Protein AF-A0A2E2D6B0-F1 (afdb_monomer_lite)

pLDDT: mean 74.46, std 16.84, range [26.86, 95.31]

Secondary structure (DSSP, 8-state):
----TT--STT--SEEEEEE----S-TT----EEEEEEPSEEES-GGGG-S-HHHHHHHHHSS---HHHHHHHHHHHHHHHHH--EEE--TTTTT-EEEESSHHHHHHHHHHHHHTT----HHHHHHHHHHHHHHHHH--

Radius of gyration: 17.62 Å; chains: 1; bounding box: 40×39×49 Å

Foldseek 3Di:
DQDQPAPQPLQQFQKGKDWDPDPPVDPPCPWTKMKIWGAQWGFDPSVLVVDRLVVLVVVCPPDDPDVVSVVVSVVSVVVCVVPTDIDGDDPVRHGDMDMDRDLVSVLVVVVVVVVVPGDDDPVVNVVSVVVVVVCVVVVD

Structure (mmCIF, N/CA/C/O backbone):
data_AF-A0A2E2D6B0-F1
#
_entry.id   AF-A0A2E2D6B0-F1
#
loop_
_atom_site.group_PDB
_atom_site.id
_atom_site.type_symbol
_atom_site.label_atom_id
_atom_site.label_alt_id
_atom_site.label_comp_id
_atom_site.label_asym_id
_atom_site.label_entity_id
_atom_site.label_seq_id
_atom_site.pdbx_PDB_ins_code
_atom_site.Cartn_x
_atom_site.Cartn_y
_atom_site.Cartn_z
_atom_site.occupancy
_atom_site.B_iso_or_equiv
_atom_site.auth_seq_id
_atom_site.auth_comp_id
_atom_site.auth_asym_id
_atom_site.auth_atom_id
_atom_site.pdbx_PDB_model_num
ATOM 1 N N . MET A 1 1 ? 10.266 -6.030 7.793 1.00 26.86 1 MET A N 1
ATOM 2 C CA . MET A 1 1 ? 9.563 -4.732 7.860 1.00 26.86 1 MET A CA 1
ATOM 3 C C . MET A 1 1 ? 9.283 -4.331 6.430 1.00 26.86 1 MET A C 1
ATOM 5 O O . MET A 1 1 ? 10.227 -4.046 5.710 1.00 26.86 1 MET A O 1
ATOM 9 N N . SER A 1 2 ? 8.031 -4.434 6.003 1.00 31.00 2 SER A N 1
ATOM 10 C CA . SER A 1 2 ? 7.582 -4.113 4.649 1.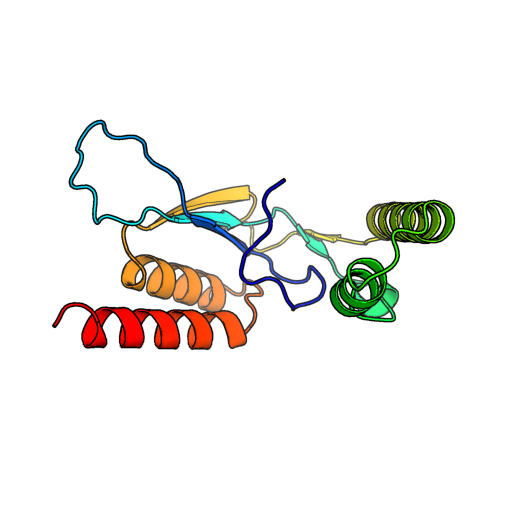00 31.00 2 SER A CA 1
ATOM 11 C C . SER A 1 2 ? 7.556 -2.592 4.505 1.00 31.00 2 SER A C 1
ATOM 13 O O . SER A 1 2 ? 6.628 -1.929 4.961 1.00 31.00 2 SER A O 1
ATOM 15 N N . TYR A 1 3 ? 8.637 -2.029 3.972 1.00 37.72 3 TYR A N 1
ATOM 16 C CA . TYR A 1 3 ? 8.666 -0.633 3.562 1.00 37.72 3 TYR A CA 1
ATOM 17 C C . TYR A 1 3 ? 7.901 -0.561 2.240 1.00 37.72 3 TYR A C 1
ATOM 19 O O . TYR A 1 3 ? 8.345 -1.111 1.236 1.00 37.72 3 TYR A O 1
ATOM 27 N N . CYS A 1 4 ? 6.703 0.021 2.266 1.00 49.91 4 CYS A N 1
ATOM 28 C CA . CYS A 1 4 ? 5.970 0.320 1.045 1.00 49.91 4 CYS A CA 1
ATOM 29 C C . CYS A 1 4 ? 6.812 1.330 0.269 1.00 49.91 4 CYS A C 1
ATOM 31 O O . CYS A 1 4 ? 6.996 2.448 0.748 1.00 49.91 4 CYS A O 1
ATOM 33 N N . ARG A 1 5 ? 7.321 0.940 -0.904 1.00 46.66 5 ARG A N 1
ATOM 34 C CA . ARG A 1 5 ? 8.129 1.783 -1.806 1.00 46.66 5 ARG A CA 1
ATOM 35 C C . ARG A 1 5 ? 7.419 3.094 -2.205 1.00 46.66 5 ARG A C 1
ATOM 37 O O . ARG A 1 5 ? 8.051 3.961 -2.792 1.00 46.66 5 ARG A O 1
ATOM 44 N N . TRP A 1 6 ? 6.133 3.249 -1.860 1.00 49.56 6 TRP A N 1
ATOM 45 C CA . TRP A 1 6 ? 5.235 4.270 -2.400 1.00 49.56 6 TRP A CA 1
ATOM 46 C C . TRP A 1 6 ? 4.347 5.004 -1.367 1.00 49.56 6 TRP A C 1
ATOM 48 O O . TRP A 1 6 ? 3.384 5.665 -1.748 1.00 49.56 6 TRP A O 1
ATOM 58 N N . SER A 1 7 ? 4.622 4.895 -0.060 1.00 51.75 7 SER A N 1
ATOM 59 C CA . SER A 1 7 ? 3.770 5.464 1.008 1.00 51.75 7 SER A CA 1
ATOM 60 C C . SER A 1 7 ? 4.287 6.810 1.550 1.00 51.75 7 SER A C 1
ATOM 62 O O . SER A 1 7 ? 4.574 6.923 2.741 1.00 51.75 7 SER A O 1
ATOM 64 N N . ASP A 1 8 ? 4.333 7.843 0.706 1.00 58.03 8 ASP A N 1
ATOM 65 C CA . ASP A 1 8 ? 4.634 9.236 1.114 1.00 58.03 8 ASP A CA 1
ATOM 66 C C . ASP A 1 8 ? 3.415 9.960 1.732 1.00 58.03 8 ASP A C 1
ATOM 68 O O . ASP A 1 8 ? 3.443 11.153 2.026 1.00 58.03 8 ASP A O 1
ATOM 72 N N . ASP A 1 9 ? 2.299 9.255 1.924 1.00 67.19 9 ASP A N 1
ATOM 73 C CA . ASP A 1 9 ? 1.009 9.820 2.330 1.00 67.19 9 ASP A CA 1
ATOM 74 C C . ASP A 1 9 ? 0.757 9.762 3.840 1.00 67.19 9 ASP A C 1
ATOM 76 O O . ASP A 1 9 ? -0.385 9.722 4.301 1.00 67.19 9 ASP A O 1
ATOM 80 N N . ASN A 1 10 ? 1.827 9.759 4.635 1.00 68.19 10 ASN A N 1
ATOM 81 C CA . ASN A 1 10 ? 1.724 9.831 6.088 1.00 68.19 10 ASN A CA 1
ATOM 82 C C . ASN A 1 10 ? 0.905 8.662 6.687 1.00 68.19 10 ASN A C 1
ATOM 84 O O . ASN A 1 10 ? 0.097 8.831 7.602 1.00 68.19 10 ASN A O 1
ATOM 88 N N . MET A 1 11 ? 1.122 7.454 6.151 1.00 71.38 11 MET A N 1
ATOM 89 C CA . MET A 1 11 ? 0.468 6.195 6.541 1.00 71.38 11 MET A CA 1
ATOM 90 C C . MET A 1 11 ? -1.028 6.094 6.195 1.00 71.38 11 MET A C 1
ATOM 92 O O . MET A 1 11 ? -1.702 5.187 6.705 1.00 71.38 11 MET A O 1
ATOM 96 N N . GLN A 1 12 ? -1.555 6.980 5.349 1.00 79.19 12 GLN A N 1
ATOM 97 C CA . GLN A 1 12 ? -2.967 6.995 4.959 1.00 79.19 12 GLN A CA 1
ATOM 98 C C . GLN A 1 12 ? -3.347 5.885 3.975 1.00 79.19 12 GLN A C 1
ATOM 100 O O . GLN A 1 12 ? -4.518 5.517 3.936 1.00 79.19 12 GLN A O 1
ATOM 105 N N . SER A 1 13 ? -2.392 5.309 3.240 1.00 85.75 13 SER A N 1
ATOM 106 C CA . SER A 1 13 ? -2.693 4.366 2.161 1.00 85.75 13 SER A CA 1
ATOM 107 C C . SER A 1 13 ? -3.375 3.130 2.718 1.00 85.75 13 SER A C 1
ATOM 109 O O . SER A 1 13 ? -2.866 2.507 3.650 1.00 85.75 13 SER A O 1
ATOM 111 N N . ASP A 1 14 ? -4.504 2.738 2.143 1.00 89.75 14 ASP A N 1
ATOM 112 C CA . ASP A 1 14 ? -5.206 1.505 2.503 1.00 89.75 14 ASP A CA 1
ATOM 113 C C . ASP A 1 14 ? -4.518 0.265 1.926 1.00 89.75 14 ASP A C 1
ATOM 115 O O . ASP A 1 14 ? -4.847 -0.863 2.300 1.00 89.75 14 ASP A O 1
ATOM 119 N N . VAL A 1 15 ? -3.547 0.471 1.032 1.00 88.94 15 VAL A N 1
ATOM 120 C CA . VAL A 1 15 ? -2.866 -0.579 0.281 1.00 88.94 15 VAL A CA 1
ATOM 121 C C . VAL A 1 15 ? -1.353 -0.488 0.466 1.00 88.94 15 VAL A C 1
ATOM 123 O O . VAL A 1 15 ? -0.754 0.589 0.424 1.00 88.94 15 VAL A O 1
ATOM 126 N N . TYR A 1 16 ? -0.732 -1.647 0.646 1.00 86.88 16 TYR A N 1
ATOM 127 C CA . TYR A 1 16 ? 0.708 -1.840 0.663 1.00 86.88 16 TYR A CA 1
ATOM 128 C C . TYR A 1 16 ? 1.113 -2.738 -0.488 1.00 86.88 16 TYR A C 1
ATOM 130 O O . TYR A 1 16 ? 0.559 -3.822 -0.641 1.00 86.88 16 TYR A O 1
ATOM 138 N N . VAL A 1 17 ? 2.112 -2.315 -1.254 1.00 86.62 17 VAL A N 1
ATOM 139 C CA . VAL A 1 17 ? 2.652 -3.114 -2.350 1.00 86.62 17 VAL A CA 1
ATOM 140 C C . VAL A 1 17 ? 4.147 -3.297 -2.144 1.00 86.62 17 VAL A C 1
ATOM 142 O O . VAL A 1 17 ? 4.841 -2.374 -1.707 1.00 86.62 17 VAL A O 1
ATOM 145 N N . TYR A 1 18 ? 4.638 -4.496 -2.426 1.00 84.00 18 TYR A N 1
ATOM 146 C CA . TYR A 1 18 ? 6.058 -4.811 -2.440 1.00 84.00 18 TYR A CA 1
ATOM 147 C C . TYR A 1 18 ? 6.355 -5.849 -3.515 1.00 84.00 18 TYR A C 1
ATOM 149 O O . TYR A 1 18 ? 5.527 -6.708 -3.816 1.00 84.00 18 TYR A O 1
ATOM 157 N N . GLU A 1 19 ? 7.546 -5.743 -4.083 1.00 83.38 19 GLU A N 1
ATOM 158 C CA . GLU A 1 19 ? 8.075 -6.710 -5.033 1.00 83.38 19 GLU A CA 1
ATOM 159 C C . GLU A 1 19 ? 8.450 -7.992 -4.279 1.00 83.38 19 GLU A C 1
ATOM 161 O O . GLU A 1 19 ? 9.105 -7.960 -3.230 1.00 83.38 19 GLU A O 1
ATOM 166 N N . ALA A 1 20 ? 7.957 -9.120 -4.769 1.00 79.50 20 ALA A N 1
ATOM 167 C CA . ALA A 1 20 ? 8.280 -10.436 -4.271 1.00 79.50 20 ALA A CA 1
ATOM 168 C C . ALA A 1 20 ? 9.542 -10.922 -4.981 1.00 79.50 20 ALA A C 1
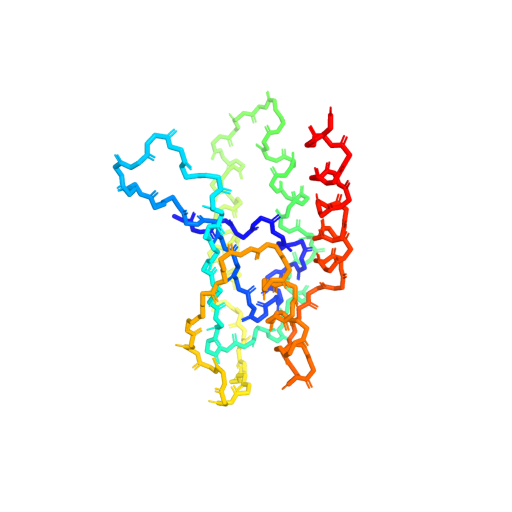ATOM 170 O O . ALA A 1 20 ? 9.550 -11.114 -6.192 1.00 79.50 20 ALA A O 1
ATOM 171 N N . CYS A 1 21 ? 10.598 -11.171 -4.210 1.00 67.06 21 CYS A N 1
ATOM 172 C CA . CYS A 1 21 ? 11.690 -12.011 -4.682 1.00 67.06 21 CYS A CA 1
ATOM 173 C C . CYS A 1 21 ? 11.180 -13.450 -4.720 1.00 67.06 21 CYS A C 1
ATOM 175 O O . CYS A 1 21 ? 11.079 -14.094 -3.672 1.00 67.06 21 CYS A O 1
ATOM 177 N N . VAL A 1 22 ? 10.817 -13.921 -5.908 1.00 61.81 22 VAL A N 1
ATOM 178 C CA . VAL A 1 22 ? 10.490 -15.325 -6.128 1.00 61.81 22 VAL A CA 1
ATOM 179 C C . VAL A 1 22 ? 11.737 -15.990 -6.700 1.00 61.81 22 VAL A C 1
ATOM 181 O O . VAL A 1 22 ? 12.227 -15.627 -7.764 1.00 61.81 22 VAL A O 1
ATOM 184 N N . ASP A 1 23 ? 12.321 -16.881 -5.905 1.00 56.38 23 ASP A N 1
ATOM 185 C CA . ASP A 1 23 ? 13.534 -17.621 -6.245 1.00 56.38 23 ASP A CA 1
ATOM 186 C C . ASP A 1 23 ? 13.096 -18.891 -6.989 1.00 56.38 23 ASP A C 1
ATOM 188 O O . ASP A 1 23 ? 12.988 -19.971 -6.407 1.00 56.38 23 ASP A O 1
ATOM 192 N N . ASP A 1 24 ? 12.718 -18.737 -8.259 1.00 54.69 24 ASP A N 1
ATOM 193 C CA . ASP A 1 24 ? 12.096 -19.814 -9.046 1.00 54.69 24 ASP A CA 1
ATOM 194 C C . ASP A 1 24 ? 13.105 -20.810 -9.639 1.00 54.69 24 ASP A C 1
ATOM 196 O O . ASP A 1 24 ? 12.724 -21.762 -10.318 1.00 54.69 24 ASP A O 1
ATOM 200 N N . GLY A 1 25 ? 14.403 -20.648 -9.366 1.00 55.69 25 GLY A N 1
ATOM 201 C CA . GLY A 1 25 ? 15.450 -21.535 -9.883 1.00 55.69 25 GLY A CA 1
ATOM 202 C C . GLY A 1 25 ? 15.701 -21.415 -11.392 1.00 55.69 25 GLY A C 1
ATOM 203 O O . GLY A 1 25 ? 16.580 -22.107 -11.904 1.00 55.69 25 GLY A O 1
ATOM 204 N N . ASP A 1 26 ? 14.976 -20.531 -12.081 1.00 52.41 26 ASP A N 1
ATOM 205 C CA . ASP A 1 26 ? 15.277 -20.072 -13.433 1.00 52.41 26 ASP A CA 1
ATOM 206 C C . ASP A 1 26 ? 16.142 -18.807 -13.344 1.00 52.41 26 ASP A C 1
ATOM 208 O O . ASP A 1 26 ? 15.715 -17.774 -12.834 1.00 52.41 26 ASP A O 1
ATOM 212 N N . GLU A 1 27 ? 17.368 -18.877 -13.869 1.00 52.88 27 GLU A N 1
ATOM 213 C CA . GLU A 1 27 ? 18.307 -17.743 -13.966 1.00 52.88 27 GLU A CA 1
ATOM 214 C C . GLU A 1 27 ? 17.830 -16.642 -14.946 1.00 52.88 27 GLU A C 1
ATOM 216 O O . GLU A 1 27 ? 18.547 -15.669 -15.171 1.00 52.88 27 GLU A O 1
ATOM 221 N N . ASP A 1 28 ? 16.626 -16.788 -15.513 1.00 54.62 28 ASP A N 1
ATOM 222 C CA . ASP A 1 28 ? 16.028 -15.924 -16.538 1.00 54.62 28 ASP A CA 1
ATOM 223 C C . ASP A 1 28 ? 14.605 -15.449 -16.159 1.00 54.62 28 ASP A C 1
ATOM 225 O O . ASP A 1 28 ? 13.749 -15.241 -17.023 1.00 54.62 28 ASP A O 1
ATOM 229 N N . SER A 1 29 ? 14.293 -15.290 -14.864 1.00 52.00 29 SER A N 1
ATOM 230 C CA . SER A 1 29 ? 13.012 -14.695 -14.448 1.00 52.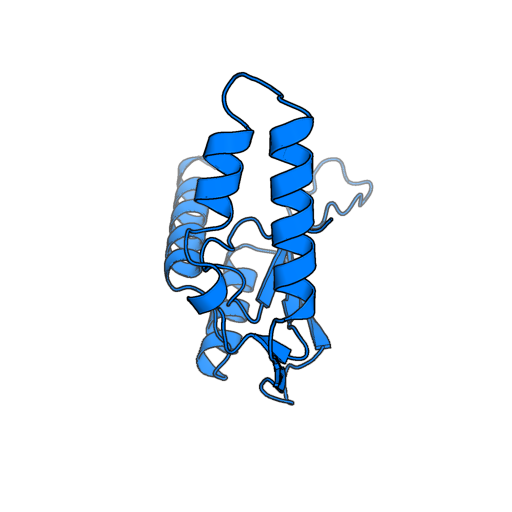00 29 SER A CA 1
ATOM 231 C C . SER A 1 29 ? 13.061 -13.162 -14.534 1.00 52.00 29 SER A C 1
ATOM 233 O O . SER A 1 29 ? 13.221 -12.429 -13.564 1.00 52.00 29 SER A O 1
ATOM 235 N N . SER A 1 30 ? 12.861 -12.648 -15.747 1.00 57.41 30 SER A N 1
ATOM 236 C CA . SER A 1 30 ? 12.496 -11.240 -15.995 1.00 57.41 30 SER A CA 1
ATOM 237 C C . SER A 1 30 ? 11.096 -10.873 -15.465 1.00 57.41 30 SER A C 1
ATOM 239 O O . SER A 1 30 ? 10.658 -9.731 -15.595 1.00 57.41 30 SER A O 1
ATOM 241 N N . ILE A 1 31 ? 10.385 -11.829 -14.857 1.00 61.03 31 ILE A N 1
ATOM 242 C CA . ILE A 1 31 ? 9.025 -11.661 -14.348 1.00 61.03 31 ILE A CA 1
ATOM 243 C C . ILE A 1 31 ? 9.084 -11.029 -12.957 1.00 61.03 31 ILE A C 1
ATOM 245 O O . ILE A 1 31 ? 9.560 -11.626 -11.990 1.00 61.03 31 ILE A O 1
ATOM 249 N N . ARG A 1 32 ? 8.573 -9.801 -12.855 1.00 71.06 32 ARG A N 1
ATOM 250 C CA . ARG A 1 32 ? 8.405 -9.111 -11.577 1.00 71.06 32 ARG A CA 1
ATOM 251 C C . ARG A 1 32 ? 7.097 -9.542 -10.939 1.00 71.06 32 ARG A C 1
ATOM 253 O O . ARG A 1 32 ? 6.026 -9.271 -11.468 1.00 71.06 32 ARG A O 1
ATOM 260 N N . HIS A 1 33 ? 7.180 -10.138 -9.759 1.00 82.50 33 HIS A N 1
ATOM 261 C CA . HIS A 1 33 ? 5.998 -10.453 -8.970 1.00 82.50 33 HIS A CA 1
ATOM 262 C C . HIS A 1 33 ? 5.764 -9.371 -7.921 1.00 82.50 33 HIS A C 1
ATOM 264 O O . HIS A 1 33 ? 6.669 -8.992 -7.181 1.00 82.50 33 HIS A O 1
ATOM 270 N N . PHE A 1 34 ? 4.532 -8.895 -7.805 1.00 87.38 34 PHE A N 1
ATOM 271 C CA . PHE A 1 34 ? 4.120 -7.901 -6.824 1.00 87.38 34 PHE A CA 1
ATOM 272 C C . PHE A 1 34 ? 3.071 -8.490 -5.893 1.00 87.38 34 PHE A C 1
ATOM 274 O O . PHE A 1 34 ? 2.098 -9.109 -6.323 1.00 87.38 34 PHE A O 1
ATOM 281 N N . ILE A 1 35 ? 3.236 -8.241 -4.597 1.00 90.06 35 ILE A N 1
ATOM 282 C CA . ILE A 1 35 ? 2.241 -8.579 -3.583 1.00 90.06 35 ILE A CA 1
ATOM 283 C C . ILE A 1 35 ? 1.553 -7.301 -3.128 1.00 90.06 35 ILE A C 1
ATOM 285 O O . ILE A 1 35 ? 2.204 -6.353 -2.691 1.00 90.06 35 ILE A O 1
ATOM 289 N N . ILE A 1 36 ? 0.225 -7.310 -3.187 1.00 91.75 36 ILE A N 1
ATOM 290 C CA . ILE A 1 36 ? -0.652 -6.190 -2.851 1.00 91.75 36 ILE A CA 1
ATOM 291 C C . ILE A 1 36 ? -1.460 -6.577 -1.608 1.00 91.75 36 ILE A C 1
ATOM 293 O O . ILE A 1 36 ? -2.375 -7.395 -1.689 1.00 91.75 36 ILE A O 1
ATOM 297 N N . HIS A 1 37 ? -1.158 -5.980 -0.457 1.00 92.19 37 HIS A N 1
ATOM 298 C CA . HIS A 1 37 ? -1.913 -6.156 0.788 1.00 92.19 37 HIS A CA 1
ATOM 299 C C . HIS A 1 37 ? -2.844 -4.989 1.045 1.00 92.19 37 HIS A C 1
ATOM 301 O O . HIS A 1 37 ? -2.418 -3.837 1.085 1.00 92.19 37 HIS A O 1
ATOM 307 N N . VAL A 1 38 ? -4.101 -5.301 1.321 1.00 91.56 38 VAL A N 1
ATOM 308 C CA . VAL A 1 38 ? -5.104 -4.329 1.738 1.00 91.56 38 VAL A CA 1
ATOM 309 C C . VAL A 1 38 ? -5.256 -4.366 3.261 1.00 91.56 38 VAL A C 1
ATOM 311 O O . VAL A 1 38 ? -5.437 -5.432 3.849 1.00 91.56 38 VAL A O 1
ATOM 314 N N . LYS A 1 39 ? -5.210 -3.200 3.913 1.00 89.69 39 LYS A N 1
ATOM 315 C CA . LYS A 1 39 ? -5.412 -3.064 5.365 1.00 89.69 39 LYS A CA 1
ATOM 316 C C . LYS A 1 39 ? -6.821 -3.497 5.789 1.00 89.69 39 LYS A C 1
ATOM 318 O O . LYS A 1 39 ? -7.774 -3.365 5.036 1.00 89.69 39 LYS A O 1
ATOM 323 N N . ALA A 1 40 ? -6.994 -3.902 7.045 1.00 88.50 40 ALA A N 1
ATOM 324 C CA . ALA A 1 40 ? -8.324 -4.012 7.657 1.00 88.50 40 ALA A CA 1
ATOM 325 C C . ALA A 1 40 ? -8.992 -2.647 7.898 1.00 88.50 40 ALA A C 1
ATOM 327 O O . ALA A 1 40 ? -10.213 -2.508 7.816 1.00 88.50 40 ALA A O 1
ATOM 328 N N . ASN A 1 41 ? -8.188 -1.648 8.281 1.00 88.81 41 ASN A N 1
ATOM 329 C CA . ASN A 1 41 ? -8.682 -0.382 8.806 1.00 88.81 41 ASN A CA 1
ATOM 330 C C . ASN A 1 41 ? -7.858 0.816 8.315 1.00 88.81 41 ASN A C 1
ATOM 332 O O . ASN A 1 41 ? -6.628 0.748 8.252 1.00 88.81 41 ASN A O 1
ATOM 336 N N . HIS A 1 42 ? -8.548 1.926 8.067 1.00 87.81 42 HIS A N 1
ATOM 337 C CA . HIS A 1 42 ? -7.983 3.209 7.670 1.00 87.81 42 HIS A CA 1
ATOM 338 C C . HIS A 1 42 ? -7.716 4.089 8.903 1.00 87.81 42 HIS A C 1
ATOM 340 O O . HIS A 1 42 ? -8.621 4.243 9.733 1.00 87.81 42 HIS A O 1
ATOM 346 N N . PRO A 1 43 ? -6.515 4.672 9.066 1.00 84.62 43 PRO A N 1
ATOM 347 C CA . PRO A 1 43 ? -6.241 5.614 10.148 1.00 84.62 43 PRO A CA 1
ATOM 348 C C . PRO A 1 43 ? -6.932 6.966 9.896 1.00 84.62 43 PRO A C 1
ATOM 350 O O . PRO A 1 43 ? -6.793 7.526 8.820 1.00 84.62 43 PRO A O 1
ATOM 353 N N . THR A 1 44 ? -7.656 7.527 10.869 1.00 84.56 44 THR A N 1
ATOM 354 C CA . THR A 1 44 ? -8.525 8.712 10.648 1.00 84.56 44 THR A CA 1
ATOM 355 C C . THR A 1 44 ? -8.053 10.018 11.270 1.00 84.56 44 THR A C 1
ATOM 357 O O . THR A 1 44 ? -8.664 11.054 11.029 1.00 84.56 44 THR A O 1
ATOM 360 N N . ASN A 1 45 ? -7.008 9.981 12.092 1.00 76.81 45 ASN A N 1
ATOM 361 C CA . ASN A 1 45 ? -6.481 11.139 12.815 1.00 76.81 45 ASN A CA 1
ATOM 362 C C . ASN A 1 45 ? -4.984 11.337 12.538 1.00 76.81 45 ASN A C 1
ATOM 364 O O . ASN A 1 45 ? -4.161 11.457 13.451 1.00 76.81 45 ASN A O 1
ATOM 368 N N . THR A 1 46 ? -4.612 11.291 11.261 1.00 66.44 46 THR A N 1
ATOM 369 C CA . THR A 1 46 ? -3.220 11.420 10.814 1.00 66.44 46 THR A CA 1
ATOM 370 C C . THR A 1 46 ? -2.701 12.847 10.857 1.00 66.44 46 THR A C 1
ATOM 372 O O . THR A 1 46 ? -1.497 13.039 10.774 1.00 66.44 46 THR A O 1
ATOM 375 N N . GLU A 1 47 ? -3.532 13.853 11.127 1.00 62.12 47 GLU A N 1
ATOM 376 C CA . GLU A 1 47 ? -3.083 15.204 11.479 1.00 62.12 47 GLU A CA 1
ATOM 377 C C . GLU A 1 47 ? -2.183 15.234 12.727 1.0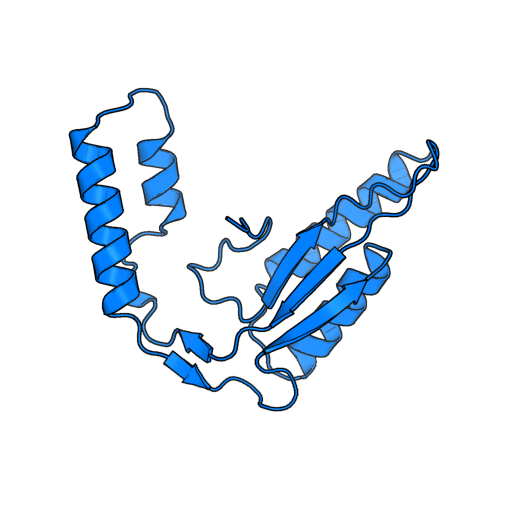0 62.12 47 GLU A C 1
ATOM 379 O O . GLU A 1 47 ? -1.366 16.144 12.870 1.00 62.12 47 GLU A O 1
ATOM 384 N N . ILE A 1 48 ? -2.263 14.213 13.597 1.00 55.19 48 ILE A N 1
ATOM 385 C CA . ILE A 1 48 ? -1.366 14.034 14.756 1.00 55.19 48 ILE A CA 1
ATOM 386 C C . ILE A 1 48 ? 0.101 13.923 14.324 1.00 55.19 48 ILE A C 1
ATOM 388 O O . ILE A 1 48 ? 1.004 14.185 15.119 1.00 55.19 48 ILE A O 1
ATOM 392 N N . LEU A 1 49 ? 0.352 13.564 13.067 1.00 58.94 49 LEU A N 1
ATOM 393 C CA . LEU A 1 49 ? 1.697 13.403 12.546 1.00 58.94 49 LEU A CA 1
ATOM 394 C C . LEU A 1 49 ? 2.466 14.724 12.509 1.00 58.94 49 LEU A C 1
ATOM 396 O O . LEU A 1 49 ? 3.658 14.672 12.770 1.00 58.94 49 LEU A O 1
ATOM 400 N N . GLY A 1 50 ? 1.798 15.883 12.363 1.00 50.19 50 GLY A N 1
ATOM 401 C CA . GLY A 1 50 ? 2.326 17.238 12.635 1.00 50.19 50 GLY A CA 1
ATOM 402 C C . GLY A 1 50 ? 3.482 17.733 11.743 1.00 50.19 50 GLY A C 1
ATOM 403 O O . GLY A 1 50 ? 3.471 18.877 11.302 1.00 50.19 50 GLY A O 1
ATOM 404 N N . GLU A 1 51 ? 4.444 16.869 11.443 1.00 54.84 51 GLU A N 1
ATOM 405 C CA . GLU A 1 51 ? 5.469 16.918 10.408 1.00 54.84 51 GLU A CA 1
ATOM 406 C C . GLU A 1 51 ? 5.500 15.515 9.780 1.00 54.84 51 GLU A C 1
ATOM 408 O O . GLU A 1 51 ? 5.357 14.508 10.473 1.00 54.84 51 GLU A O 1
ATOM 413 N N . ASP A 1 52 ? 5.671 15.437 8.466 1.00 55.34 52 ASP A N 1
ATOM 41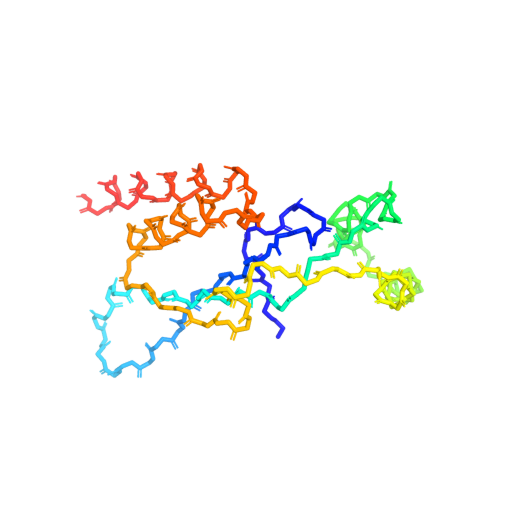4 C CA . ASP A 1 52 ? 5.793 14.163 7.765 1.00 55.34 52 ASP A CA 1
ATOM 415 C C . ASP A 1 52 ? 6.882 13.281 8.429 1.00 55.34 52 ASP A C 1
ATOM 417 O O . ASP A 1 52 ? 8.001 13.728 8.707 1.00 55.34 52 ASP A O 1
ATOM 421 N N . VAL A 1 53 ? 6.533 12.028 8.748 1.00 51.62 53 VAL A N 1
ATOM 422 C CA . VAL A 1 53 ? 7.443 11.049 9.376 1.00 51.62 53 VAL A CA 1
ATOM 423 C C . VAL A 1 53 ? 8.711 10.885 8.544 1.00 51.62 53 VAL A C 1
ATOM 425 O O . VAL A 1 53 ? 9.777 10.626 9.101 1.00 51.62 53 VAL A O 1
ATOM 428 N N . GLU A 1 54 ? 8.613 11.069 7.230 1.00 47.12 54 GLU A N 1
ATOM 429 C CA . GLU A 1 54 ? 9.729 11.043 6.301 1.00 47.12 54 GLU A CA 1
ATOM 430 C C . GLU A 1 54 ? 10.619 12.288 6.440 1.00 47.12 54 GLU A C 1
ATOM 432 O O . GLU A 1 54 ? 11.835 12.161 6.429 1.00 47.12 54 GLU A O 1
ATOM 437 N N . THR A 1 55 ? 10.064 13.478 6.674 1.00 52.91 55 THR A N 1
ATOM 438 C CA . THR A 1 55 ? 10.813 14.707 7.010 1.00 52.91 55 THR A CA 1
ATOM 439 C C . THR A 1 55 ? 11.554 14.571 8.340 1.00 52.91 55 THR A C 1
ATOM 441 O O . THR A 1 55 ? 12.708 14.987 8.478 1.00 52.91 55 THR A O 1
ATOM 444 N N . LEU A 1 56 ? 10.910 13.930 9.312 1.00 52.19 56 LEU A N 1
ATOM 445 C CA . LEU A 1 56 ? 11.532 13.503 10.555 1.00 52.19 56 LEU A CA 1
ATOM 446 C C . LEU A 1 56 ? 12.679 12.522 10.235 1.00 52.19 56 LEU A C 1
ATOM 448 O O . LEU A 1 56 ? 13.832 12.837 10.514 1.00 52.19 56 LEU A O 1
ATOM 452 N N . ALA A 1 57 ? 12.418 11.402 9.555 1.00 50.72 57 ALA A N 1
ATOM 453 C CA . ALA A 1 57 ? 13.408 10.382 9.170 1.00 50.72 57 ALA A CA 1
ATOM 454 C C . ALA A 1 57 ? 14.590 10.92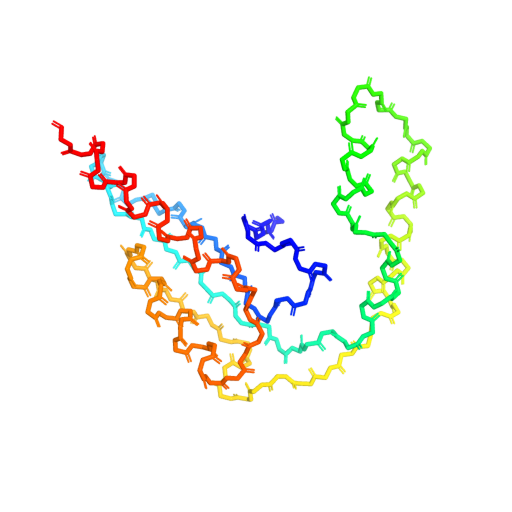4 8.343 1.00 50.72 57 ALA A C 1
ATOM 456 O O . ALA A 1 57 ? 15.734 10.573 8.618 1.00 50.72 57 ALA A O 1
ATOM 457 N N . LYS A 1 58 ? 14.346 11.824 7.387 1.00 51.00 58 LYS A N 1
ATOM 458 C CA . LYS A 1 58 ? 15.358 12.495 6.556 1.00 51.00 58 LYS A CA 1
ATOM 459 C C . LYS A 1 58 ? 16.254 13.414 7.387 1.00 51.00 58 LYS A C 1
ATOM 461 O O . LYS A 1 58 ? 17.454 13.455 7.141 1.00 51.00 58 LYS A O 1
ATOM 466 N N . ARG A 1 59 ? 15.724 14.081 8.423 1.00 48.16 59 ARG A N 1
ATOM 467 C CA . ARG A 1 59 ? 16.554 14.778 9.428 1.00 48.16 59 ARG A CA 1
ATOM 468 C C . ARG A 1 59 ? 17.369 13.804 10.293 1.00 48.16 59 ARG A C 1
ATOM 470 O O . ARG A 1 59 ? 18.442 14.180 10.745 1.00 48.16 59 ARG A O 1
ATOM 477 N N . PHE A 1 60 ? 16.885 12.580 10.524 1.00 48.97 60 PHE A N 1
ATOM 478 C CA . PHE A 1 60 ? 17.555 11.566 11.357 1.00 48.97 60 PHE A CA 1
ATOM 479 C C . PHE A 1 60 ? 18.625 10.734 10.620 1.00 48.97 60 PHE A C 1
ATOM 481 O O . PHE A 1 60 ? 19.481 10.151 11.282 1.00 48.97 60 PHE A O 1
ATOM 488 N N . LEU A 1 61 ? 18.572 10.643 9.285 1.00 48.56 61 LEU A N 1
ATOM 489 C CA . LEU A 1 61 ? 19.429 9.758 8.476 1.00 48.56 61 LEU A CA 1
ATOM 490 C C . LEU A 1 61 ? 20.585 10.473 7.755 1.00 48.56 61 LEU A C 1
ATOM 492 O O . LEU A 1 61 ? 21.443 9.794 7.194 1.00 48.56 61 LEU A O 1
ATOM 496 N N . ILE A 1 62 ? 20.640 11.809 7.778 1.00 47.44 62 ILE A N 1
ATOM 497 C CA . ILE A 1 62 ? 21.723 12.581 7.155 1.00 47.44 62 ILE A CA 1
ATOM 498 C C . ILE A 1 62 ? 22.759 12.968 8.231 1.00 47.44 62 ILE A C 1
ATOM 500 O O . ILE A 1 62 ? 22.554 13.863 9.045 1.00 47.44 62 ILE A O 1
ATOM 504 N N . ASP A 1 63 ? 23.873 12.235 8.209 1.00 47.28 63 ASP A N 1
ATOM 505 C CA . ASP A 1 63 ? 25.229 12.571 8.681 1.00 47.28 63 ASP A CA 1
ATOM 506 C C . ASP A 1 63 ? 25.616 12.611 10.169 1.00 47.28 63 ASP A C 1
ATOM 508 O O . ASP A 1 63 ? 26.813 12.641 10.457 1.00 47.28 63 ASP A O 1
ATOM 512 N N . THR A 1 64 ? 24.713 12.459 11.139 1.00 48.97 64 THR A N 1
ATOM 513 C CA . THR A 1 64 ? 25.135 12.191 12.533 1.00 48.97 64 THR A CA 1
ATOM 514 C C . THR A 1 64 ? 24.142 11.289 13.250 1.00 48.97 64 THR A C 1
ATOM 516 O O . THR A 1 64 ? 23.088 11.745 13.686 1.00 48.97 64 THR A O 1
ATOM 519 N N . TYR A 1 65 ? 24.478 10.006 13.410 1.00 56.56 65 TYR A N 1
ATOM 520 C CA . TYR A 1 65 ? 23.735 9.112 14.297 1.00 56.56 65 TYR A CA 1
ATOM 521 C C . TYR A 1 65 ? 23.869 9.611 15.746 1.00 56.56 65 TYR A C 1
ATOM 523 O O . TYR A 1 65 ? 24.871 9.342 16.406 1.00 56.56 65 TYR A O 1
ATOM 531 N N . ASP A 1 66 ? 22.873 10.355 16.234 1.00 68.00 66 ASP A N 1
ATOM 532 C CA . ASP A 1 66 ? 22.708 10.665 17.656 1.00 68.00 66 ASP A CA 1
ATOM 533 C C . ASP A 1 66 ? 21.706 9.675 18.287 1.00 68.00 66 ASP A C 1
ATOM 535 O O . ASP A 1 66 ? 20.500 9.750 18.011 1.00 68.00 66 ASP A O 1
ATOM 539 N N . PRO A 1 67 ? 22.166 8.751 19.155 1.00 66.44 67 PRO A N 1
ATOM 540 C CA . PRO A 1 67 ? 21.312 7.758 19.809 1.00 66.44 67 PRO A CA 1
ATOM 541 C C . PRO A 1 67 ? 20.156 8.367 20.610 1.00 66.44 67 PRO A C 1
ATOM 543 O O . PRO A 1 67 ? 19.087 7.757 20.717 1.00 66.44 67 PRO A O 1
ATOM 546 N N . THR A 1 68 ? 20.353 9.562 21.172 1.00 70.56 68 THR A N 1
ATOM 547 C CA . THR A 1 68 ? 19.334 10.256 21.971 1.00 70.56 68 THR A CA 1
ATOM 548 C C . THR A 1 68 ? 18.175 10.668 21.073 1.00 70.56 68 THR A C 1
ATOM 550 O O . THR A 1 68 ? 17.021 10.319 21.317 1.00 70.56 68 THR A O 1
ATOM 553 N N . THR A 1 69 ? 18.495 11.333 19.970 1.00 64.62 69 THR A N 1
ATOM 554 C CA . THR A 1 69 ? 17.538 11.835 18.986 1.00 64.62 69 THR A CA 1
ATOM 555 C C . THR A 1 69 ? 16.803 10.694 18.262 1.00 64.62 69 THR A C 1
ATOM 557 O O . THR A 1 69 ? 15.584 10.772 18.096 1.00 64.62 69 THR A O 1
ATOM 560 N N . TYR A 1 70 ? 17.476 9.575 17.959 1.00 65.50 70 TYR A N 1
ATOM 561 C CA . TYR A 1 70 ? 16.821 8.351 17.463 1.00 65.50 70 TYR A CA 1
ATOM 562 C C . TYR A 1 70 ? 15.828 7.756 18.476 1.00 65.50 70 TYR A C 1
ATOM 564 O O . TYR A 1 70 ? 14.705 7.396 18.116 1.00 65.50 70 TYR A O 1
ATOM 572 N N . SER A 1 71 ? 16.210 7.684 19.755 1.00 70.12 71 SER A N 1
ATOM 573 C CA . SER A 1 71 ? 15.342 7.153 20.814 1.00 70.12 71 SER A CA 1
ATOM 574 C C . SER A 1 71 ? 14.078 8.003 20.986 1.00 70.12 71 SER A C 1
ATOM 576 O O . SER A 1 71 ? 12.978 7.454 21.029 1.00 70.12 71 SER A O 1
ATOM 578 N N . LEU A 1 72 ? 14.204 9.337 20.968 1.00 69.62 72 LEU A N 1
ATOM 579 C CA . LEU A 1 72 ? 13.051 10.246 20.988 1.00 69.62 72 LEU A CA 1
ATOM 580 C C . LEU A 1 72 ? 12.146 10.071 19.758 1.00 69.62 72 LEU A C 1
ATOM 582 O O . LEU A 1 72 ? 10.921 10.120 19.881 1.00 69.62 72 LEU A O 1
ATOM 586 N N . ALA A 1 73 ? 12.719 9.869 18.568 1.00 64.38 73 ALA A N 1
ATOM 587 C CA . ALA A 1 73 ? 11.947 9.620 17.351 1.00 64.38 73 ALA A CA 1
ATOM 588 C C . ALA A 1 73 ? 11.145 8.314 17.448 1.00 64.38 73 ALA A C 1
ATOM 590 O O . ALA A 1 73 ? 9.959 8.272 17.109 1.00 64.38 73 ALA A O 1
ATOM 591 N N . LEU A 1 74 ? 11.772 7.256 17.968 1.00 69.06 74 LEU A N 1
ATOM 592 C CA . LEU A 1 74 ? 11.133 5.965 18.189 1.00 69.06 74 LEU A CA 1
ATOM 593 C C . LEU A 1 74 ? 10.005 6.057 19.226 1.00 69.06 74 LEU A C 1
ATOM 595 O O . LEU A 1 74 ? 8.931 5.497 19.005 1.00 69.06 74 LEU A O 1
ATOM 599 N N . GLU A 1 75 ? 10.213 6.786 20.325 1.00 73.44 75 GLU A N 1
ATOM 600 C CA . GLU A 1 75 ? 9.181 7.043 21.336 1.00 73.44 75 GLU A CA 1
ATOM 601 C C . GLU A 1 75 ? 7.988 7.803 20.756 1.00 73.44 75 GLU A C 1
ATOM 603 O O . GLU A 1 75 ? 6.846 7.383 20.954 1.00 73.44 75 GLU A O 1
ATOM 608 N N . LYS A 1 76 ? 8.234 8.868 19.982 1.00 69.50 76 LYS A N 1
ATOM 609 C CA . LYS A 1 76 ? 7.177 9.616 19.286 1.00 69.50 76 LYS A CA 1
ATOM 610 C C . LYS A 1 76 ? 6.401 8.726 18.324 1.00 69.50 76 LYS A C 1
ATOM 612 O O . LYS A 1 76 ? 5.172 8.744 18.343 1.00 69.50 76 LYS A O 1
ATOM 617 N N . ARG A 1 77 ? 7.094 7.890 17.543 1.00 69.88 77 ARG A N 1
ATOM 618 C CA . ARG A 1 77 ? 6.460 6.914 16.648 1.00 69.88 77 ARG A CA 1
ATOM 619 C C . ARG A 1 77 ? 5.606 5.913 17.426 1.00 69.88 77 ARG A C 1
ATOM 621 O O . ARG A 1 77 ? 4.474 5.654 17.041 1.00 69.88 77 ARG A O 1
ATOM 628 N N . HIS A 1 78 ? 6.103 5.359 18.532 1.00 72.62 78 HIS A N 1
ATOM 629 C CA . HIS A 1 78 ? 5.322 4.440 19.367 1.00 72.62 78 HIS A CA 1
ATOM 630 C C . HIS A 1 78 ? 4.100 5.111 19.992 1.00 72.62 78 HIS A C 1
ATOM 632 O O . HIS A 1 78 ? 3.027 4.510 20.026 1.00 72.62 78 HIS A O 1
ATOM 638 N N . TRP A 1 79 ? 4.250 6.336 20.493 1.00 77.31 79 TRP A N 1
ATOM 639 C CA . TRP A 1 79 ? 3.138 7.103 21.037 1.00 77.31 79 TRP A CA 1
ATOM 640 C C . TRP A 1 79 ? 2.083 7.361 19.963 1.00 77.31 79 TRP A C 1
ATOM 642 O O . TRP A 1 79 ? 0.911 7.078 20.190 1.00 77.31 79 TRP A O 1
ATOM 652 N N . LEU A 1 80 ? 2.494 7.798 18.775 1.00 72.81 80 LEU A N 1
ATOM 653 C CA . LEU A 1 80 ? 1.606 7.986 17.637 1.00 72.81 80 LEU A CA 1
ATOM 654 C C . LEU A 1 80 ? 0.850 6.696 17.306 1.00 72.81 80 LEU A C 1
ATOM 656 O O . LEU A 1 80 ? -0.376 6.702 17.303 1.00 72.81 80 LEU A O 1
ATOM 660 N N . MET A 1 81 ? 1.558 5.584 17.088 1.00 75.31 81 MET A N 1
ATOM 661 C CA . MET A 1 81 ? 0.933 4.306 16.726 1.00 75.31 81 MET A CA 1
ATOM 662 C C . MET A 1 81 ? -0.102 3.846 17.761 1.00 75.31 81 MET A C 1
ATOM 664 O O . MET A 1 81 ? -1.103 3.238 17.392 1.00 75.31 81 MET A O 1
ATOM 668 N N . LYS A 1 82 ? 0.109 4.164 19.047 1.00 79.69 82 LYS A N 1
ATOM 669 C CA . LYS A 1 82 ? -0.847 3.888 20.133 1.00 79.69 82 LYS A CA 1
ATOM 670 C C . LYS A 1 82 ? -2.072 4.808 20.138 1.00 79.69 82 LYS A C 1
ATOM 672 O O . LYS A 1 82 ? -3.090 4.427 20.704 1.00 79.69 82 LYS A O 1
ATOM 677 N N . ASN A 1 83 ? -1.967 6.008 19.572 1.00 81.44 83 ASN A N 1
ATOM 678 C CA . ASN A 1 83 ? -3.020 7.029 19.585 1.00 81.44 83 ASN A CA 1
ATOM 679 C C . ASN A 1 83 ? -3.732 7.191 18.231 1.00 81.44 83 ASN A C 1
ATOM 681 O O . ASN A 1 83 ? -4.688 7.968 18.131 1.00 81.44 83 ASN A O 1
ATOM 685 N N . LEU A 1 84 ? -3.301 6.460 17.200 1.00 81.12 84 LEU A N 1
ATOM 686 C CA . LEU A 1 84 ? -4.025 6.379 15.939 1.00 81.12 84 LEU A CA 1
ATOM 687 C C . LEU A 1 84 ? -5.405 5.755 16.166 1.00 81.12 84 LEU A C 1
ATOM 689 O O . LEU A 1 84 ? -5.562 4.716 16.811 1.00 81.12 84 LEU A O 1
ATOM 693 N N . LYS A 1 85 ? -6.413 6.424 15.625 1.00 86.25 85 LYS A N 1
ATOM 694 C CA . LYS A 1 85 ? -7.788 5.959 15.534 1.00 86.25 85 LYS A CA 1
ATOM 695 C C . LYS A 1 85 ? -7.989 5.351 14.164 1.00 86.25 85 LYS A C 1
ATOM 697 O O . LYS A 1 85 ? -7.410 5.812 13.185 1.00 86.25 85 LYS A O 1
ATOM 702 N N . TYR A 1 86 ? -8.842 4.342 14.113 1.00 88.38 86 TYR A N 1
ATOM 703 C CA . TYR A 1 86 ? -9.060 3.552 12.918 1.00 88.38 86 TYR A CA 1
ATOM 704 C C . TYR A 1 86 ? -10.547 3.418 12.630 1.00 88.38 86 TYR A C 1
ATOM 706 O O . TYR A 1 86 ? -11.360 3.346 13.555 1.00 88.38 86 TYR A O 1
ATOM 714 N N . VAL A 1 87 ? -10.890 3.356 11.350 1.00 89.94 87 VAL A N 1
ATOM 715 C CA . VAL A 1 87 ? -12.217 2.954 10.877 1.00 89.94 87 VAL A CA 1
ATOM 716 C C . VAL A 1 87 ? -12.079 1.762 9.936 1.00 89.94 87 VAL A C 1
ATOM 718 O O . VAL A 1 87 ? -11.089 1.695 9.206 1.00 89.94 87 VAL A O 1
ATOM 721 N N . PRO A 1 88 ? -13.036 0.820 9.930 1.00 90.44 88 PRO A N 1
ATOM 722 C CA . PRO A 1 88 ? -13.020 -0.279 8.974 1.00 90.44 88 PRO A CA 1
ATOM 723 C C . PRO A 1 88 ? -13.014 0.251 7.541 1.00 90.44 88 PRO A C 1
ATOM 725 O O . PRO A 1 88 ? -13.760 1.183 7.229 1.00 90.44 88 PRO A O 1
ATOM 728 N N . ILE A 1 89 ? -12.197 -0.346 6.674 1.00 89.69 89 ILE A N 1
ATOM 729 C CA . ILE A 1 89 ? -12.259 -0.046 5.240 1.00 89.69 89 ILE A CA 1
ATOM 730 C C . ILE A 1 89 ? -13.367 -0.855 4.556 1.00 89.69 89 ILE A C 1
ATOM 732 O O . ILE A 1 89 ? -14.083 -1.629 5.196 1.00 89.69 89 ILE A O 1
ATOM 736 N N . ASN A 1 90 ? -13.488 -0.710 3.233 1.00 83.88 90 ASN A N 1
ATOM 737 C CA . ASN A 1 90 ? -14.429 -1.477 2.425 1.00 83.88 90 ASN A CA 1
ATOM 738 C C . ASN A 1 90 ? -14.309 -2.998 2.715 1.00 83.88 90 ASN A C 1
ATOM 740 O O . ASN A 1 90 ? -13.284 -3.610 2.388 1.00 83.88 90 ASN A O 1
ATOM 744 N N . PRO A 1 91 ? -15.359 -3.645 3.266 1.00 81.25 91 PRO A N 1
ATOM 745 C CA . PRO A 1 91 ? -15.309 -5.049 3.675 1.00 81.25 91 PRO A CA 1
ATOM 746 C C . PRO A 1 91 ? -15.093 -6.012 2.501 1.00 81.25 91 PRO A C 1
ATOM 748 O O . PRO A 1 91 ? -14.679 -7.151 2.704 1.00 81.25 91 PRO A O 1
ATOM 751 N N . LYS A 1 92 ? -15.330 -5.571 1.256 1.00 92.75 92 LYS A N 1
ATOM 752 C CA . LYS A 1 92 ? -15.022 -6.348 0.048 1.00 92.75 92 LYS A CA 1
ATOM 753 C C . LYS A 1 92 ? -13.525 -6.644 -0.075 1.00 92.75 92 LYS A C 1
ATOM 755 O O . LYS A 1 92 ? -13.179 -7.693 -0.621 1.00 92.75 92 LYS A O 1
ATOM 760 N N . HIS A 1 93 ? -12.657 -5.758 0.412 1.00 93.12 93 HIS A N 1
ATOM 761 C CA . HIS A 1 93 ? -11.206 -5.851 0.230 1.00 93.12 93 HIS A CA 1
ATOM 762 C C . HIS A 1 93 ? -10.411 -5.928 1.535 1.00 93.12 93 HIS A C 1
ATOM 764 O O . HIS A 1 93 ? -9.248 -6.313 1.470 1.00 93.12 93 HIS A O 1
ATOM 770 N N . ALA A 1 94 ? -11.023 -5.617 2.680 1.00 91.94 94 ALA A N 1
ATOM 771 C CA . ALA A 1 94 ? -10.384 -5.694 3.993 1.00 91.94 94 ALA A CA 1
ATOM 772 C C . ALA A 1 94 ? -9.642 -7.027 4.212 1.00 91.94 94 ALA A C 1
ATOM 774 O O . ALA A 1 94 ? -10.202 -8.097 3.964 1.00 91.94 94 ALA A O 1
ATOM 775 N N . ASP A 1 95 ? -8.386 -6.934 4.662 1.00 91.81 95 ASP A N 1
ATOM 776 C CA . ASP A 1 95 ? -7.474 -8.057 4.947 1.00 91.81 95 ASP A CA 1
ATOM 777 C C . ASP A 1 95 ? -7.206 -9.008 3.770 1.00 91.81 95 ASP A C 1
ATOM 779 O O . ASP A 1 95 ? -6.815 -10.163 3.961 1.00 91.81 95 ASP A O 1
ATOM 783 N N . LYS A 1 96 ? -7.406 -8.548 2.531 1.00 94.38 96 LYS A N 1
ATOM 784 C CA . LYS A 1 96 ? -7.101 -9.350 1.343 1.00 94.38 96 LYS A CA 1
ATOM 785 C C . LYS A 1 96 ? -5.715 -9.061 0.792 1.00 94.38 96 LYS A C 1
ATOM 787 O O . LYS A 1 96 ? -5.254 -7.921 0.754 1.00 94.38 96 LYS A O 1
ATOM 792 N N . THR A 1 97 ? -5.122 -10.123 0.268 1.00 94.62 97 THR A N 1
ATOM 793 C CA . THR A 1 97 ? -3.886 -10.098 -0.507 1.00 94.62 97 THR A CA 1
ATOM 794 C C . THR A 1 97 ? -4.198 -10.406 -1.963 1.00 94.62 97 THR A C 1
ATOM 796 O O . THR A 1 97 ? -4.967 -11.325 -2.254 1.00 94.62 97 THR A O 1
ATOM 799 N N . TYR A 1 98 ? -3.580 -9.661 -2.871 1.00 94.06 98 TYR A N 1
ATOM 800 C CA . TYR A 1 98 ? -3.584 -9.922 -4.304 1.00 94.06 98 TYR A CA 1
ATOM 801 C C . TYR A 1 98 ? -2.153 -10.021 -4.821 1.00 94.06 98 TYR A C 1
ATOM 803 O O . TYR A 1 98 ? -1.210 -9.600 -4.150 1.00 94.06 98 TYR A O 1
ATOM 811 N N . TRP A 1 99 ? -2.036 -10.569 -6.021 1.00 92.12 99 TRP A N 1
ATOM 812 C CA . TRP A 1 99 ? -0.788 -10.733 -6.745 1.00 92.12 99 TRP A CA 1
ATOM 813 C C . TRP A 1 99 ? -0.928 -10.056 -8.104 1.00 92.12 99 TRP A C 1
ATOM 815 O O . TRP A 1 99 ? -2.047 -9.963 -8.619 1.00 92.12 99 TRP A O 1
ATOM 825 N N . ALA A 1 100 ? 0.184 -9.560 -8.623 1.00 90.56 100 ALA A N 1
ATOM 826 C CA . ALA A 1 100 ? 0.314 -9.052 -9.979 1.00 90.56 100 ALA A CA 1
ATOM 827 C C . ALA A 1 100 ? 1.678 -9.484 -10.516 1.00 90.56 100 ALA A C 1
ATOM 829 O O . ALA A 1 100 ? 2.673 -9.363 -9.801 1.00 90.56 100 ALA A O 1
ATOM 830 N N . ASP A 1 101 ? 1.716 -9.969 -11.750 1.00 88.94 101 ASP A N 1
ATOM 831 C CA . ASP A 1 101 ? 2.918 -10.541 -12.369 1.00 88.94 101 ASP A CA 1
ATOM 832 C C . ASP A 1 101 ? 3.597 -9.558 -13.345 1.00 88.94 101 ASP A C 1
ATOM 834 O O . ASP A 1 101 ? 4.514 -9.912 -14.083 1.00 88.94 101 ASP A O 1
ATOM 838 N N . SER A 1 102 ? 3.131 -8.306 -13.360 1.00 87.44 102 SER A N 1
ATOM 839 C CA . SER A 1 102 ? 3.685 -7.202 -14.146 1.00 87.44 102 SER A CA 1
ATOM 840 C C . SER A 1 102 ? 3.327 -5.843 -13.536 1.00 87.44 102 SER A C 1
ATOM 842 O O . SER A 1 102 ? 2.463 -5.741 -12.654 1.00 87.44 102 SER A O 1
ATOM 844 N N . LEU A 1 103 ? 3.984 -4.780 -14.012 1.00 88.31 103 LEU A N 1
ATOM 845 C CA . LEU A 1 103 ? 3.635 -3.407 -13.644 1.00 88.31 103 LEU A CA 1
ATOM 846 C C . LEU A 1 103 ? 2.253 -3.009 -14.182 1.00 88.31 103 LEU A C 1
ATOM 848 O O . LEU A 1 103 ? 1.529 -2.282 -13.502 1.00 88.31 103 LEU A O 1
ATOM 852 N N . GLU A 1 104 ? 1.856 -3.510 -15.351 1.00 91.00 104 GLU A N 1
ATOM 853 C CA . GLU A 1 104 ? 0.529 -3.299 -15.931 1.00 91.00 104 GLU A CA 1
ATOM 854 C C . GLU A 1 104 ? -0.563 -3.934 -15.068 1.00 91.00 104 GLU A C 1
ATOM 856 O O . GLU A 1 104 ? -1.519 -3.258 -14.687 1.00 91.00 104 GLU A O 1
ATOM 861 N N . GLU A 1 105 ? -0.402 -5.202 -14.677 1.00 93.00 105 GLU A N 1
ATOM 862 C CA . GLU A 1 105 ? -1.350 -5.869 -13.777 1.00 93.00 105 GLU A CA 1
ATOM 863 C C . GLU A 1 105 ? -1.415 -5.180 -12.411 1.00 93.00 105 GLU A C 1
ATOM 865 O O . GLU A 1 105 ? -2.494 -5.044 -11.823 1.00 93.00 105 GLU A O 1
ATOM 870 N N . LEU A 1 106 ? -0.271 -4.709 -11.903 1.00 91.69 106 LEU A N 1
ATOM 871 C CA . LEU A 1 106 ? -0.219 -3.930 -10.673 1.00 91.69 106 LEU A CA 1
ATOM 872 C C . LEU A 1 106 ? -1.030 -2.637 -10.820 1.00 91.69 106 LEU A C 1
ATOM 874 O O . LEU A 1 106 ? -1.835 -2.321 -9.939 1.00 91.69 106 LEU A O 1
ATOM 878 N N . TYR A 1 107 ? -0.845 -1.910 -11.923 1.00 92.62 107 TYR A N 1
ATOM 879 C CA . TYR A 1 107 ? -1.573 -0.679 -12.213 1.00 92.62 107 TYR A CA 1
ATOM 880 C C . TYR A 1 107 ? -3.080 -0.925 -12.250 1.00 92.62 107 TYR A C 1
ATOM 882 O O . TYR A 1 107 ? -3.823 -0.303 -11.487 1.00 92.62 107 TYR A O 1
ATOM 890 N N . GLU A 1 108 ? -3.534 -1.868 -13.080 1.00 94.81 108 GLU A N 1
ATOM 891 C CA . GLU A 1 108 ? -4.952 -2.212 -13.231 1.00 94.81 108 GLU A CA 1
ATOM 892 C C . GLU A 1 108 ? -5.567 -2.619 -11.891 1.00 94.81 108 GLU A C 1
ATOM 894 O O . GLU A 1 108 ? -6.688 -2.226 -11.539 1.00 94.81 108 GLU A O 1
ATOM 899 N N . LYS A 1 109 ? -4.816 -3.383 -11.088 1.00 95.12 109 LYS A N 1
ATOM 900 C CA . LYS A 1 109 ? -5.291 -3.824 -9.784 1.00 95.12 109 LYS A CA 1
ATOM 901 C C . LYS A 1 109 ? -5.438 -2.666 -8.804 1.00 95.12 109 LYS A C 1
ATOM 903 O O . LYS A 1 109 ? -6.450 -2.600 -8.100 1.00 95.12 109 LYS A O 1
ATOM 908 N N . LEU A 1 110 ? -4.460 -1.767 -8.742 1.00 93.44 110 LEU A N 1
ATOM 909 C CA . LEU A 1 110 ? -4.522 -0.580 -7.891 1.00 93.44 110 LEU A CA 1
ATOM 910 C C . LEU A 1 110 ? -5.623 0.377 -8.346 1.00 93.44 110 LEU A C 1
ATOM 912 O O . LEU A 1 110 ? -6.343 0.910 -7.503 1.00 93.44 110 LEU A O 1
ATOM 916 N N . GLU A 1 111 ? -5.821 0.543 -9.651 1.00 94.50 111 GLU A N 1
ATOM 917 C CA . GLU A 1 111 ? -6.889 1.376 -10.199 1.00 94.50 111 GLU A CA 1
ATOM 918 C C . GLU A 1 111 ? -8.265 0.808 -9.825 1.00 94.50 111 GLU A C 1
ATOM 920 O O . GLU A 1 111 ? -9.129 1.535 -9.329 1.00 94.50 111 GLU A O 1
ATOM 925 N N . SER A 1 112 ? -8.458 -0.509 -9.953 1.00 95.31 112 SER A N 1
ATOM 926 C CA . SER A 1 112 ? -9.684 -1.175 -9.501 1.00 95.31 112 SER A CA 1
ATOM 927 C C . SER A 1 112 ? -9.938 -0.964 -8.007 1.00 95.31 112 SER A C 1
ATOM 929 O O . SER A 1 112 ? -11.072 -0.679 -7.627 1.00 95.31 112 SER A O 1
ATOM 931 N N . LEU A 1 113 ? -8.916 -1.100 -7.155 1.00 94.25 113 LEU A N 1
ATOM 932 C CA . LEU A 1 113 ? -9.049 -0.883 -5.709 1.00 94.25 113 LEU A CA 1
ATOM 933 C C . LEU A 1 113 ? -9.370 0.583 -5.383 1.00 94.25 113 LEU A C 1
ATOM 935 O O . LEU A 1 113 ? -10.202 0.852 -4.515 1.00 94.25 113 LEU A O 1
ATOM 939 N N . HIS A 1 114 ? -8.762 1.527 -6.101 1.00 92.81 114 HIS A N 1
ATOM 940 C CA . HIS A 1 114 ? -9.056 2.951 -5.967 1.00 92.81 114 HIS A CA 1
ATOM 941 C C . HIS A 1 114 ? -10.510 3.267 -6.338 1.00 92.81 114 HIS A C 1
ATOM 943 O O . HIS A 1 114 ? -11.215 3.936 -5.582 1.00 92.81 114 HIS A O 1
ATOM 949 N N . ASN A 1 115 ? -10.990 2.718 -7.457 1.00 93.81 115 ASN A N 1
ATOM 950 C CA . ASN A 1 115 ? -12.373 2.861 -7.916 1.00 93.81 115 ASN A CA 1
ATOM 951 C C . ASN A 1 115 ? -13.386 2.203 -6.960 1.00 93.81 115 ASN A C 1
ATOM 953 O O . ASN A 1 115 ? -14.515 2.676 -6.838 1.00 93.81 115 ASN A O 1
ATOM 957 N N . ASP A 1 116 ? -12.974 1.160 -6.233 1.00 93.88 116 ASP A N 1
ATOM 958 C CA . ASP A 1 116 ? -13.742 0.531 -5.147 1.00 93.88 116 ASP A CA 1
ATOM 959 C C . ASP A 1 116 ? -13.731 1.350 -3.830 1.00 93.88 116 ASP A C 1
ATOM 961 O O . ASP A 1 116 ? -14.321 0.933 -2.823 1.00 93.88 116 ASP A O 1
ATOM 965 N N . GLY A 1 117 ? -13.097 2.528 -3.828 1.00 91.62 117 GLY A N 1
ATOM 966 C CA . GLY A 1 117 ? -13.127 3.509 -2.743 1.00 91.62 117 GLY A CA 1
ATOM 967 C C . GLY A 1 117 ? -11.983 3.402 -1.735 1.00 91.62 117 GLY A C 1
ATOM 968 O O . GLY A 1 117 ? -12.068 4.030 -0.681 1.00 91.62 117 GLY A O 1
ATOM 969 N N . LEU A 1 118 ? -10.936 2.620 -2.020 1.00 91.31 118 LEU A N 1
ATOM 970 C CA . LEU A 1 118 ? -9.749 2.559 -1.164 1.00 91.31 118 LEU A CA 1
ATOM 971 C C . LEU A 1 118 ? -8.858 3.787 -1.383 1.00 91.31 118 LEU A C 1
ATOM 973 O O . LEU A 1 118 ? -8.661 4.257 -2.512 1.00 91.31 118 LEU A O 1
ATOM 977 N N . HIS A 1 119 ? -8.275 4.291 -0.297 1.00 89.81 119 HIS A N 1
ATOM 978 C CA . HIS A 1 119 ? -7.288 5.355 -0.364 1.00 89.81 119 HIS A CA 1
ATOM 979 C C . HIS A 1 119 ? -5.966 4.812 -0.908 1.00 89.81 119 HIS A C 1
ATOM 981 O O . HIS A 1 119 ? -5.269 4.048 -0.244 1.00 89.81 119 HIS A O 1
ATOM 987 N N . ILE A 1 120 ? -5.623 5.231 -2.122 1.00 88.38 120 ILE A N 1
ATOM 988 C CA . ILE A 1 120 ? -4.326 4.993 -2.752 1.00 88.38 120 ILE A CA 1
ATOM 989 C C . ILE A 1 120 ? -3.803 6.366 -3.191 1.00 88.38 120 ILE A C 1
ATOM 991 O O . ILE A 1 120 ? -4.538 7.098 -3.868 1.00 88.38 120 ILE A O 1
ATOM 995 N N . PRO A 1 121 ? -2.579 6.760 -2.807 1.00 84.44 121 PRO A N 1
ATOM 996 C CA . PRO A 1 121 ? -2.043 8.069 -3.162 1.00 84.44 121 PRO A CA 1
ATOM 997 C C . PRO A 1 121 ? -1.938 8.263 -4.674 1.00 84.44 121 PRO A C 1
ATOM 999 O O . PRO A 1 121 ? -1.434 7.410 -5.398 1.00 84.44 121 PRO A O 1
ATOM 1002 N N . LYS A 1 122 ? -2.378 9.424 -5.174 1.00 80.56 122 LYS A N 1
ATOM 1003 C CA . LYS A 1 122 ? -2.411 9.705 -6.623 1.00 80.56 122 LYS A CA 1
ATOM 1004 C C . LYS A 1 122 ? -1.033 9.657 -7.286 1.00 80.56 122 LYS A C 1
ATOM 1006 O O . LYS A 1 122 ? -0.935 9.362 -8.471 1.00 80.56 122 LYS A O 1
ATOM 1011 N N . ASN A 1 123 ? 0.026 9.972 -6.541 1.00 81.19 123 ASN A N 1
ATOM 1012 C CA . ASN A 1 123 ? 1.398 9.896 -7.034 1.00 81.19 123 ASN A CA 1
ATOM 1013 C C . ASN A 1 123 ? 1.837 8.459 -7.343 1.00 81.19 123 ASN A C 1
ATOM 1015 O O . ASN A 1 123 ? 2.722 8.311 -8.177 1.00 81.19 123 ASN A O 1
ATOM 1019 N N . VAL A 1 124 ? 1.211 7.435 -6.747 1.00 84.81 124 VAL A N 1
ATOM 1020 C CA . VAL A 1 124 ? 1.523 6.017 -7.005 1.00 84.81 124 VAL A CA 1
ATOM 1021 C C . VAL A 1 124 ? 1.336 5.686 -8.484 1.00 84.81 124 VAL A C 1
ATOM 1023 O O . VAL A 1 124 ? 2.255 5.171 -9.106 1.00 84.81 124 VAL A O 1
ATOM 1026 N N . PHE A 1 125 ? 0.191 6.051 -9.068 1.00 87.69 125 PHE A N 1
ATOM 1027 C CA . PHE A 1 125 ? -0.102 5.777 -10.480 1.00 87.69 125 PHE A CA 1
ATOM 1028 C C . PHE A 1 125 ? 0.910 6.443 -11.413 1.00 87.69 125 PHE A C 1
ATOM 1030 O O . PHE A 1 125 ? 1.475 5.782 -12.274 1.00 87.69 125 PHE A O 1
ATOM 1037 N N . ARG A 1 126 ? 1.235 7.720 -11.158 1.00 86.12 126 ARG A N 1
ATOM 1038 C CA . ARG A 1 126 ? 2.269 8.440 -11.917 1.00 86.12 126 ARG A CA 1
ATOM 1039 C C . ARG A 1 126 ? 3.634 7.747 -11.836 1.00 86.12 126 ARG A C 1
ATOM 1041 O O . ARG A 1 126 ? 4.348 7.713 -12.827 1.00 86.12 126 ARG A O 1
ATOM 1048 N N . MET A 1 127 ? 4.013 7.233 -10.666 1.00 84.88 127 MET A N 1
ATOM 1049 C CA . MET A 1 127 ? 5.295 6.542 -10.492 1.00 84.88 127 MET A CA 1
ATOM 1050 C C . MET A 1 127 ? 5.340 5.213 -11.250 1.00 84.88 127 MET A C 1
ATOM 1052 O O . MET A 1 127 ? 6.373 4.893 -11.826 1.00 84.88 127 MET A O 1
ATOM 1056 N N . ILE A 1 128 ? 4.234 4.462 -11.274 1.00 87.62 128 ILE A N 1
ATOM 1057 C CA . ILE A 1 128 ? 4.134 3.226 -12.063 1.00 87.62 128 ILE A CA 1
ATOM 1058 C C . ILE A 1 128 ? 4.203 3.552 -13.561 1.00 87.62 128 ILE A C 1
ATOM 1060 O O . ILE A 1 128 ? 4.960 2.905 -14.275 1.00 87.62 128 ILE A O 1
ATOM 1064 N N . ASP A 1 129 ? 3.506 4.597 -14.021 1.00 86.69 129 ASP A N 1
ATOM 1065 C CA . ASP A 1 129 ? 3.579 5.063 -15.415 1.00 86.69 129 ASP A CA 1
ATOM 1066 C C . ASP A 1 129 ? 5.016 5.443 -15.821 1.00 86.69 129 ASP A C 1
ATOM 1068 O O . ASP A 1 129 ? 5.478 5.097 -16.907 1.00 86.69 129 ASP A O 1
ATOM 1072 N N . GLU A 1 130 ? 5.746 6.150 -14.950 1.00 86.44 130 GLU A N 1
ATOM 1073 C CA . GLU A 1 130 ? 7.151 6.516 -15.175 1.00 86.44 130 GLU A CA 1
ATOM 1074 C C . GLU A 1 130 ? 8.062 5.280 -15.282 1.00 86.44 130 GLU A C 1
ATOM 1076 O O . GLU A 1 130 ? 8.971 5.264 -16.115 1.00 86.44 130 GLU A O 1
ATOM 1081 N N . GLU A 1 131 ? 7.810 4.243 -14.479 1.00 84.75 131 GLU A N 1
ATOM 1082 C CA . GLU A 1 131 ? 8.571 2.988 -14.501 1.00 84.75 131 GLU A CA 1
ATOM 1083 C C . GLU A 1 131 ? 8.257 2.152 -15.753 1.00 84.75 131 GLU A C 1
ATOM 1085 O O . GLU A 1 131 ? 9.185 1.708 -16.428 1.00 84.75 131 GLU A O 1
ATOM 1090 N N . LEU A 1 132 ? 6.982 2.054 -16.146 1.00 84.62 132 LEU A N 1
ATOM 1091 C CA . LEU A 1 132 ? 6.548 1.429 -17.404 1.00 84.62 132 LEU A CA 1
ATOM 1092 C C . LEU A 1 132 ? 7.204 2.086 -18.629 1.00 84.62 132 LEU A C 1
ATOM 1094 O O . LEU A 1 132 ? 7.698 1.409 -19.530 1.00 84.62 132 LEU A O 1
ATOM 1098 N N . ILE A 1 133 ? 7.254 3.423 -18.670 1.00 84.75 133 ILE A N 1
ATOM 1099 C CA . ILE A 1 133 ? 7.928 4.158 -19.754 1.00 84.75 133 ILE A CA 1
ATOM 1100 C C . ILE A 1 133 ? 9.426 3.837 -19.779 1.00 84.75 133 ILE A C 1
ATOM 1102 O O . ILE A 1 133 ? 10.003 3.698 -20.860 1.00 84.75 133 ILE A O 1
ATOM 1106 N N . ALA A 1 134 ? 10.064 3.736 -18.611 1.00 78.81 134 ALA A N 1
ATOM 1107 C CA . ALA A 1 134 ? 11.476 3.396 -18.519 1.00 78.81 134 ALA A CA 1
ATOM 1108 C C . ALA A 1 134 ? 11.746 1.983 -19.059 1.00 78.81 134 ALA A C 1
ATOM 1110 O O . ALA A 1 134 ? 12.652 1.833 -19.877 1.00 78.81 134 ALA A O 1
ATOM 1111 N N . GLU A 1 135 ? 10.944 0.980 -18.692 1.00 75.69 135 GLU A N 1
ATOM 1112 C CA . GLU A 1 135 ? 11.082 -0.390 -19.213 1.00 75.69 135 GLU A CA 1
ATOM 1113 C C . GLU A 1 135 ? 11.027 -0.412 -20.749 1.00 75.69 135 GLU A C 1
ATOM 1115 O O . GLU A 1 135 ? 11.938 -0.925 -21.391 1.00 75.69 135 GLU A O 1
ATOM 1120 N N . VAL A 1 136 ? 10.076 0.296 -21.367 1.00 74.69 136 VAL A N 1
ATOM 1121 C CA . VAL A 1 136 ? 9.961 0.384 -22.838 1.00 74.69 136 VAL A CA 1
ATOM 1122 C C . VAL A 1 136 ? 11.167 1.058 -23.515 1.00 74.69 136 VAL A C 1
ATOM 1124 O O . VAL A 1 136 ? 11.478 0.768 -24.677 1.00 74.69 136 VAL A O 1
ATOM 1127 N N . ILE A 1 137 ? 11.819 2.009 -22.841 1.00 70.94 137 ILE A N 1
ATOM 1128 C CA . ILE A 1 137 ? 12.969 2.749 -23.382 1.00 70.94 137 ILE A CA 1
ATOM 1129 C C . ILE A 1 137 ? 14.267 1.949 -23.234 1.00 70.94 137 ILE A C 1
ATOM 1131 O O . ILE A 1 137 ? 15.108 2.027 -24.129 1.00 70.94 137 ILE A O 1
ATOM 1135 N N . TYR A 1 138 ? 14.436 1.223 -22.128 1.00 59.97 138 TYR A N 1
ATOM 1136 C CA . TYR A 1 138 ? 15.683 0.538 -21.779 1.00 59.97 138 TYR A CA 1
ATOM 1137 C C . TYR A 1 138 ? 15.740 -0.941 -22.204 1.00 59.97 138 TYR A C 1
ATOM 1139 O O . TYR A 1 138 ? 16.841 -1.480 -22.249 1.00 59.97 138 TYR A O 1
ATOM 1147 N N . ASP A 1 139 ? 14.620 -1.562 -22.599 1.00 56.84 139 ASP A N 1
ATOM 1148 C CA . ASP A 1 139 ? 14.584 -2.882 -23.271 1.00 56.84 139 ASP A CA 1
ATOM 1149 C C . ASP A 1 139 ? 14.861 -2.819 -24.797 1.00 56.84 139 ASP A C 1
ATOM 1151 O O . ASP A 1 139 ? 14.588 -3.765 -25.542 1.00 56.84 139 ASP A O 1
ATOM 1155 N N . LYS A 1 140 ? 15.411 -1.702 -25.298 1.00 43.78 140 LYS A N 1
ATOM 1156 C CA . LYS A 1 140 ? 15.880 -1.524 -26.688 1.00 43.78 140 LYS A CA 1
ATOM 1157 C C . LYS A 1 140 ? 17.386 -1.317 -26.764 1.00 43.78 140 LYS A C 1
ATOM 1159 O O . LYS A 1 140 ? 17.974 -1.814 -27.752 1.00 43.78 140 LYS A O 1
#

Sequence (140 aa):
MSYCRWSDDNMQSDVYVYEACVDDGDEDSSIRHFIIHVKANHPTNTEILGEDVETLAKRFLIDTYDPTTYSLALEKRHWLMKNLKYVPINPKHADKTYWADSLEELYEKLESLHNDGLHIPKNVFRMIDEELIAEVIYDK